Protein AF-A0A7S3FVQ4-F1 (afdb_monomer)

Solvent-accessible surface area (backbone atoms only — not comparable to full-atom values): 8778 Å² total; per-residue (Å²): 115,70,68,60,51,54,53,54,50,42,60,70,69,64,70,72,50,63,42,92,85,79,66,46,79,46,83,81,49,73,68,54,53,52,51,47,45,35,70,72,74,38,52,67,60,41,54,51,50,52,53,49,51,53,52,50,52,52,50,52,54,53,50,51,52,52,52,51,34,56,73,68,72,40,52,80,74,50,55,58,50,48,56,54,49,51,54,50,51,54,51,52,51,52,53,52,52,50,52,51,50,52,60,70,72,61,74,71,98,55,92,78,54,88,65,62,65,47,80,87,47,64,60,94,84,42,75,51,59,42,42,55,69,61,37,50,51,53,54,52,53,50,56,54,65,74,74,111

Foldseek 3Di:
DVLVVVVVVCVVVVDFDADPPPRDTDDDDPVNSVVCCCPPPCVPVVVVVVVVVVVVVVVVVVVVVVVVCVVVVHDPVVVVVVVVVVVVVVVVVVVLVVVLVCLVPDDDPDPVRVQCFDDFDDDPNRTADRHSVSNNVVSVVVVVVVVD

Structure (mmCIF, N/CA/C/O backbone):
data_AF-A0A7S3FVQ4-F1
#
_entry.id   AF-A0A7S3FVQ4-F1
#
loop_
_atom_site.group_PDB
_atom_site.id
_atom_site.type_symbol
_atom_site.label_atom_id
_atom_site.label_alt_id
_atom_site.label_comp_id
_atom_site.label_asym_id
_atom_site.label_entity_id
_atom_site.label_seq_id
_atom_site.pdbx_PDB_ins_code
_atom_site.Cartn_x
_atom_site.Cartn_y
_atom_site.Cartn_z
_atom_site.occupancy
_atom_site.B_iso_or_equiv
_atom_site.auth_seq_id
_atom_site.auth_comp_id
_atom_site.auth_asym_id
_atom_site.auth_atom_id
_atom_site.pdbx_PDB_model_num
ATOM 1 N N . MET A 1 1 ? -20.065 14.852 28.230 1.00 52.25 1 MET A N 1
ATOM 2 C CA . MET A 1 1 ? -20.447 15.221 29.614 1.00 52.25 1 MET A CA 1
ATOM 3 C C . MET A 1 1 ? -21.530 14.325 30.220 1.00 52.25 1 MET A C 1
ATOM 5 O O . MET A 1 1 ? -21.448 14.084 31.413 1.00 52.25 1 MET A O 1
ATOM 9 N N . ILE A 1 2 ? -22.463 13.762 29.440 1.00 69.12 2 ILE A N 1
ATOM 10 C CA . ILE A 1 2 ? -23.542 12.876 29.943 1.00 69.12 2 ILE A CA 1
ATOM 11 C C . ILE A 1 2 ? -23.005 11.662 30.731 1.00 69.12 2 ILE A C 1
ATOM 13 O O . ILE A 1 2 ? -23.482 11.362 31.818 1.00 69.12 2 ILE A O 1
ATOM 17 N N . PHE A 1 3 ? -21.937 11.030 30.239 1.00 65.69 3 PHE A N 1
ATOM 18 C CA . PHE A 1 3 ? -21.337 9.849 30.867 1.00 65.69 3 PHE A CA 1
ATOM 19 C C . PHE A 1 3 ? -20.757 10.103 32.271 1.00 65.69 3 PHE A C 1
ATOM 21 O O . PHE A 1 3 ? -20.872 9.252 33.146 1.00 65.69 3 PHE A O 1
ATOM 28 N N . LEU A 1 4 ? -20.154 11.276 32.514 1.00 71.81 4 LEU A N 1
ATOM 29 C CA . LEU A 1 4 ? -19.611 11.610 33.839 1.00 71.81 4 LEU A CA 1
ATOM 30 C C . LEU A 1 4 ? -20.719 11.830 34.880 1.00 71.81 4 LEU A C 1
ATOM 32 O O . LEU A 1 4 ? -20.513 11.493 36.044 1.00 71.81 4 LEU A O 1
ATOM 36 N N . GLY A 1 5 ? -21.871 12.368 34.466 1.00 74.06 5 GLY A N 1
ATOM 37 C CA . GLY A 1 5 ? -23.023 12.578 35.348 1.00 74.06 5 GLY A CA 1
ATOM 38 C C . GLY A 1 5 ? -23.602 11.254 35.846 1.00 74.06 5 GLY A C 1
ATOM 39 O O . GLY A 1 5 ? -23.683 11.034 37.051 1.00 74.06 5 GLY A O 1
ATOM 40 N N . GLU A 1 6 ? -23.870 10.331 34.921 1.00 70.19 6 GLU A N 1
ATOM 41 C CA . GLU A 1 6 ? -24.308 8.957 35.219 1.00 70.19 6 GLU A CA 1
ATOM 42 C C . GLU A 1 6 ? -23.313 8.212 36.120 1.00 70.19 6 GLU A C 1
ATOM 44 O O . GLU A 1 6 ? -23.700 7.539 37.077 1.00 70.19 6 GLU A O 1
ATOM 49 N N . MET A 1 7 ? -22.009 8.369 35.863 1.00 68.12 7 MET A N 1
ATOM 50 C CA . MET A 1 7 ? -20.974 7.724 36.669 1.00 68.12 7 MET A CA 1
ATOM 51 C C . MET A 1 7 ? -20.984 8.230 38.116 1.00 68.12 7 MET A C 1
ATOM 53 O O . MET A 1 7 ? -20.856 7.436 39.045 1.00 68.12 7 MET A O 1
ATOM 57 N N . GLN A 1 8 ? -21.156 9.538 38.330 1.00 72.12 8 GLN A N 1
ATOM 58 C CA . GLN A 1 8 ? -21.260 10.107 39.675 1.00 72.12 8 GLN A CA 1
ATOM 59 C C . GLN A 1 8 ? -22.551 9.685 40.382 1.00 72.12 8 GLN A C 1
ATOM 61 O O . GLN A 1 8 ? -22.525 9.433 41.586 1.00 72.12 8 GLN A O 1
ATOM 66 N N . GLU A 1 9 ? -23.658 9.578 39.653 1.00 72.94 9 GLU A N 1
ATOM 67 C CA . GLU A 1 9 ? -24.953 9.176 40.199 1.00 72.94 9 GLU A CA 1
ATOM 68 C C . GLU A 1 9 ? -24.956 7.710 40.652 1.00 72.94 9 GLU A C 1
ATOM 70 O O . GLU A 1 9 ? -25.329 7.422 41.790 1.00 72.94 9 GLU A O 1
ATOM 75 N N . LYS A 1 10 ? -24.421 6.787 39.841 1.00 67.75 10 LYS A N 1
ATOM 76 C CA . LYS A 1 10 ? -24.320 5.357 40.202 1.00 67.75 10 LYS A CA 1
ATOM 77 C C . LYS A 1 10 ? -23.318 5.093 41.325 1.00 67.75 10 LYS A C 1
ATOM 79 O O . LYS A 1 10 ? -23.508 4.188 42.139 1.00 67.75 10 LYS A O 1
ATOM 84 N N . ASN A 1 11 ? -22.265 5.906 41.408 1.00 68.31 11 ASN A N 1
ATOM 85 C CA . ASN A 1 11 ? -21.311 5.821 42.509 1.00 68.31 11 ASN A CA 1
ATOM 86 C C . ASN A 1 11 ? -21.945 6.307 43.828 1.00 68.31 11 ASN A C 1
ATOM 88 O O . ASN A 1 11 ? -21.709 5.718 44.881 1.00 68.31 11 ASN A O 1
ATOM 92 N N . LYS A 1 12 ? -22.818 7.327 43.771 1.00 68.81 12 LYS A N 1
ATOM 93 C CA . LYS A 1 12 ? -23.629 7.778 44.918 1.00 68.81 12 LYS A CA 1
ATOM 94 C C . LYS A 1 12 ? -24.742 6.794 45.284 1.00 68.81 12 LYS A C 1
ATOM 96 O O . LYS A 1 12 ? -25.041 6.650 46.465 1.00 68.81 12 LYS A O 1
ATOM 101 N N . SER A 1 13 ? -25.317 6.083 44.311 1.00 67.62 13 SER A N 1
ATOM 102 C CA . SER A 1 13 ? -26.352 5.068 44.547 1.00 67.62 13 SER A CA 1
ATOM 103 C C . SER A 1 13 ? -25.811 3.775 45.178 1.00 67.62 13 SER A C 1
ATOM 105 O O . SER A 1 13 ? -26.580 2.855 45.445 1.00 67.62 13 SER A O 1
ATOM 107 N N . GLY A 1 14 ? -24.492 3.667 45.392 1.00 64.69 14 GLY A N 1
ATOM 108 C CA . GLY A 1 14 ? -23.858 2.503 46.013 1.00 64.69 14 GLY A CA 1
ATOM 109 C C . GLY A 1 14 ? -23.832 1.256 45.126 1.00 64.69 14 GLY A C 1
ATOM 110 O O . GLY A 1 14 ? -23.599 0.157 45.635 1.00 64.69 14 GLY A O 1
ATOM 111 N N . ALA A 1 15 ? -24.061 1.400 43.816 1.00 65.38 15 ALA A N 1
ATOM 112 C CA . ALA A 1 15 ? -24.013 0.285 42.879 1.00 65.38 15 ALA A CA 1
ATOM 113 C C . ALA A 1 15 ? -22.573 -0.247 42.780 1.00 65.38 15 ALA A C 1
ATOM 115 O O . ALA A 1 15 ? -21.657 0.445 42.335 1.00 65.38 15 ALA A O 1
ATOM 116 N N . LYS A 1 16 ? -22.365 -1.489 43.223 1.00 72.00 16 LYS A N 1
ATOM 117 C CA . LYS A 1 16 ? -21.060 -2.157 43.239 1.00 72.00 16 LYS A CA 1
ATOM 118 C C . LYS A 1 16 ? -21.035 -3.277 42.207 1.00 72.00 16 LYS A C 1
ATOM 120 O O . LYS A 1 16 ? -21.977 -4.059 42.113 1.00 72.00 16 LYS A O 1
ATOM 125 N N . PHE A 1 17 ? -19.942 -3.375 41.454 1.00 69.44 17 PHE A N 1
ATOM 126 C CA . PHE A 1 17 ? -19.736 -4.476 40.519 1.00 69.44 17 PHE A CA 1
ATOM 127 C C . PHE A 1 17 ? -19.241 -5.702 41.287 1.00 69.44 17 PHE A C 1
ATOM 129 O O . PHE A 1 17 ? -18.269 -5.629 42.042 1.00 69.44 17 PHE A O 1
ATOM 136 N N . ILE A 1 18 ? -19.928 -6.828 41.106 1.00 75.44 18 ILE A N 1
ATOM 137 C CA . ILE A 1 18 ? -19.593 -8.100 41.746 1.00 75.44 18 ILE A CA 1
ATOM 138 C C . ILE A 1 18 ? -19.028 -9.030 40.678 1.00 75.44 18 ILE A C 1
ATOM 140 O O . ILE A 1 18 ? -19.611 -9.193 39.606 1.00 75.44 18 ILE A O 1
ATOM 144 N N . ASN A 1 19 ? -17.892 -9.657 40.968 1.00 72.06 19 ASN A N 1
ATOM 145 C CA . ASN A 1 19 ? -17.367 -10.713 40.116 1.00 72.06 19 ASN A CA 1
ATOM 146 C C . ASN A 1 19 ? -18.255 -11.960 40.226 1.00 72.06 19 ASN A C 1
ATOM 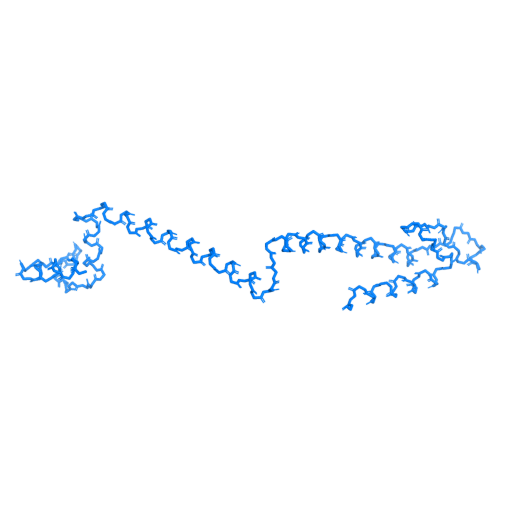148 O O . ASN A 1 19 ? -18.414 -12.510 41.315 1.00 72.06 19 ASN A O 1
ATOM 152 N N . SER A 1 20 ? -18.799 -12.434 39.105 1.00 71.06 20 SER A N 1
ATOM 153 C CA . SER A 1 20 ? -19.698 -13.594 39.088 1.00 71.06 20 SER A CA 1
ATOM 154 C C . SER A 1 20 ? -19.046 -14.890 39.590 1.00 71.06 20 SER A C 1
ATOM 156 O O . SER A 1 20 ? -19.762 -15.782 40.038 1.00 71.06 20 SER A O 1
ATOM 158 N N . VAL A 1 21 ? -17.714 -15.006 39.519 1.00 77.12 21 VAL A N 1
ATOM 159 C CA . VAL A 1 21 ? -16.969 -16.222 39.888 1.00 77.12 21 VAL A CA 1
ATOM 160 C C . VAL A 1 21 ? -16.454 -16.150 41.325 1.00 77.12 21 VAL A C 1
ATOM 162 O O . VAL A 1 21 ? -16.639 -17.086 42.094 1.00 77.12 21 VAL A O 1
ATOM 165 N N . THR A 1 22 ? -15.838 -15.031 41.719 1.00 80.75 22 THR A N 1
ATOM 166 C CA . THR A 1 22 ? -15.224 -14.891 43.055 1.00 80.75 22 THR A CA 1
ATOM 167 C C . THR A 1 22 ? -16.141 -14.240 44.089 1.00 80.75 22 THR A C 1
ATOM 169 O O . THR A 1 22 ? -15.785 -14.180 45.263 1.00 80.75 22 THR A O 1
ATOM 172 N N . LYS A 1 23 ? -17.303 -13.717 43.668 1.00 76.06 23 LYS A N 1
ATOM 173 C CA . LYS A 1 23 ? -18.251 -12.928 44.479 1.00 76.06 23 LYS A CA 1
ATOM 174 C C . LYS A 1 23 ? -17.632 -11.730 45.210 1.00 76.06 23 LYS A C 1
ATOM 176 O O . LYS A 1 23 ? -18.266 -11.141 46.082 1.00 76.06 23 LYS A O 1
ATOM 181 N N . GLN A 1 24 ? -16.415 -11.332 44.844 1.00 80.62 24 GLN A N 1
ATOM 182 C CA . GLN A 1 24 ? -15.759 -10.175 45.433 1.00 80.62 24 GLN A CA 1
ATOM 183 C C . GLN A 1 24 ? -16.272 -8.883 44.798 1.00 80.62 24 GLN A C 1
ATOM 185 O O . GLN A 1 24 ? -16.552 -8.814 43.597 1.00 80.62 24 GLN A O 1
ATOM 190 N N . ILE A 1 25 ? -16.385 -7.860 45.641 1.00 75.69 25 ILE A N 1
ATOM 191 C CA . ILE A 1 25 ? -16.719 -6.495 45.251 1.00 75.69 25 ILE A CA 1
ATOM 192 C C . ILE A 1 25 ? -15.475 -5.895 44.600 1.00 75.69 25 ILE A C 1
ATOM 194 O O . ILE A 1 25 ? -14.455 -5.713 45.263 1.00 75.69 25 ILE A O 1
ATOM 198 N N . ILE A 1 26 ? -15.559 -5.594 43.308 1.00 77.12 26 ILE A N 1
ATOM 199 C CA . ILE A 1 26 ? -14.459 -4.984 42.562 1.00 77.12 26 ILE A CA 1
ATOM 200 C C . ILE A 1 26 ? -14.701 -3.476 42.490 1.00 77.12 26 ILE A C 1
ATOM 202 O O . ILE A 1 26 ? -15.820 -3.031 42.219 1.00 77.12 26 ILE A O 1
ATOM 206 N N . GLN A 1 27 ? -13.651 -2.681 42.722 1.00 72.94 27 GLN A N 1
ATOM 207 C CA . GLN A 1 27 ? -13.726 -1.247 42.463 1.00 72.94 27 GLN A CA 1
ATOM 208 C C . GLN A 1 27 ? -13.932 -1.011 40.962 1.00 72.94 27 GLN A C 1
ATOM 210 O O . GLN A 1 27 ? -13.154 -1.517 40.148 1.00 72.94 27 GLN A O 1
ATOM 215 N N . PRO A 1 28 ? -14.973 -0.265 40.569 1.00 66.81 28 PRO A N 1
ATOM 216 C CA . PRO A 1 28 ? -15.273 -0.077 39.165 1.00 66.81 28 PRO A CA 1
ATOM 217 C C . PRO A 1 28 ? -14.150 0.662 38.441 1.00 66.81 28 PRO A C 1
ATOM 219 O O . PRO A 1 28 ? -13.838 1.808 38.759 1.00 66.81 28 PRO A O 1
ATOM 222 N N . SER A 1 29 ? -13.602 0.038 37.401 1.00 77.38 29 SER A N 1
ATOM 223 C CA . SER A 1 29 ? -12.734 0.732 36.454 1.00 77.38 29 SER A CA 1
ATOM 224 C C . SER A 1 29 ? -13.566 1.523 35.440 1.00 77.38 29 SER A C 1
ATOM 226 O O . SER A 1 29 ? -14.707 1.170 35.123 1.00 77.38 29 SER A O 1
ATOM 228 N N . PHE A 1 30 ? -12.986 2.595 34.894 1.00 70.38 30 PHE A N 1
ATOM 229 C CA . PHE A 1 30 ? -13.635 3.427 33.874 1.00 70.38 30 PHE A CA 1
ATOM 230 C C . PHE A 1 30 ? -14.102 2.593 32.669 1.00 70.38 30 PHE A C 1
ATOM 232 O O . PHE A 1 30 ? -15.227 2.733 32.195 1.00 70.38 30 PHE A O 1
ATOM 239 N N . LEU A 1 31 ? -13.276 1.639 32.235 1.00 74.44 31 LEU A N 1
ATOM 240 C CA . LEU A 1 31 ? -13.573 0.756 31.107 1.00 74.44 31 LEU A CA 1
ATOM 241 C C . LEU A 1 31 ? -14.777 -0.167 31.383 1.00 74.44 31 LEU A C 1
ATOM 243 O O . LEU A 1 31 ? -15.557 -0.438 30.469 1.00 74.44 31 LEU A O 1
ATOM 247 N N . MET A 1 32 ? -14.983 -0.604 32.635 1.00 73.50 32 MET A N 1
ATOM 248 C CA . MET A 1 32 ? -16.174 -1.376 33.020 1.00 73.50 32 MET A CA 1
ATOM 249 C C . MET A 1 32 ? -17.450 -0.540 32.958 1.00 73.50 32 MET A C 1
ATOM 251 O O . MET A 1 32 ? -18.456 -1.033 32.457 1.00 73.50 32 MET A O 1
ATOM 255 N N . HIS A 1 33 ? -17.408 0.718 33.404 1.00 73.25 33 HIS A N 1
ATOM 256 C CA . HIS A 1 33 ? -18.547 1.628 33.266 1.00 73.25 33 HIS A CA 1
ATOM 257 C C . HIS A 1 33 ? -18.890 1.868 31.801 1.00 73.25 33 HIS A C 1
ATOM 259 O O . HIS A 1 33 ? -20.060 1.834 31.437 1.00 73.25 33 HIS A O 1
ATOM 265 N N . VAL A 1 34 ? -17.874 2.050 30.952 1.00 72.94 34 VAL A N 1
ATOM 266 C CA . VAL A 1 34 ? -18.071 2.266 29.515 1.00 72.94 34 VAL A CA 1
ATOM 267 C C . VAL A 1 34 ? -18.745 1.047 28.891 1.00 72.94 34 VAL A C 1
ATOM 269 O O . VAL A 1 34 ? -19.780 1.180 28.243 1.00 72.94 34 VAL A O 1
ATOM 272 N N . LYS A 1 35 ? -18.223 -0.158 29.152 1.00 75.19 35 LYS A N 1
ATOM 273 C CA . LYS A 1 35 ? -18.845 -1.407 28.692 1.00 75.19 35 LYS A CA 1
ATOM 274 C C . LYS A 1 35 ? -20.275 -1.558 29.203 1.00 75.19 35 LYS A C 1
ATOM 276 O O . LYS A 1 35 ? -21.160 -1.869 28.416 1.00 75.19 35 LYS A O 1
ATOM 281 N N . TYR A 1 36 ? -20.500 -1.342 30.495 1.00 73.00 36 TYR A N 1
ATOM 282 C CA . TYR A 1 36 ? -21.815 -1.497 31.112 1.00 73.00 36 TYR A CA 1
ATOM 283 C C . TYR A 1 36 ? -22.837 -0.513 30.534 1.00 73.00 36 TYR A C 1
ATOM 285 O O . TYR A 1 36 ? -23.929 -0.919 30.155 1.00 73.00 36 TYR A O 1
ATOM 293 N N . PHE A 1 37 ? -22.470 0.759 30.402 1.00 71.94 37 PHE A N 1
ATOM 294 C CA . PHE A 1 37 ? -23.337 1.793 29.845 1.00 71.94 37 PHE A CA 1
ATOM 295 C C . PHE A 1 37 ? -23.741 1.480 28.397 1.00 71.94 37 PHE A C 1
ATOM 297 O O . PHE A 1 37 ? -24.919 1.568 28.051 1.00 71.94 37 PHE A O 1
ATOM 304 N N . PHE A 1 38 ? -22.788 1.018 27.577 1.00 71.12 38 PHE A N 1
ATOM 305 C CA . PHE A 1 38 ? -23.054 0.638 26.189 1.00 71.12 38 PHE A CA 1
ATOM 306 C C . PHE A 1 38 ? -23.848 -0.659 26.024 1.00 71.12 38 PHE A C 1
ATOM 308 O O . PHE A 1 38 ? -24.604 -0.789 25.064 1.00 71.12 38 PHE A O 1
ATOM 315 N N . LEU A 1 39 ? -23.663 -1.627 26.923 1.00 69.81 39 LEU A N 1
ATOM 316 C CA . LEU A 1 39 ? -24.311 -2.936 26.823 1.00 69.81 39 LEU A CA 1
ATOM 317 C C . LEU A 1 39 ? -25.711 -2.955 27.445 1.00 69.81 39 LEU A C 1
ATOM 319 O O . LEU A 1 39 ? -26.588 -3.619 26.897 1.00 69.81 39 LEU A O 1
ATOM 323 N N . ASN A 1 40 ? -25.922 -2.247 28.560 1.00 68.75 40 ASN A N 1
ATOM 324 C CA . ASN A 1 40 ? -27.148 -2.363 29.353 1.00 68.75 40 ASN A CA 1
ATOM 325 C C . ASN A 1 40 ? -28.105 -1.177 29.236 1.00 68.75 40 ASN A C 1
ATOM 327 O O . ASN A 1 40 ? -29.308 -1.397 29.342 1.00 68.75 40 ASN A O 1
ATOM 331 N N . GLN A 1 41 ? -27.609 0.054 29.089 1.00 66.62 41 GLN A N 1
ATOM 332 C CA . GLN A 1 41 ? -28.452 1.241 29.268 1.00 66.62 41 GLN A CA 1
ATOM 333 C C . GLN A 1 41 ? -28.831 1.893 27.937 1.00 66.62 41 GLN A C 1
ATOM 335 O O . GLN A 1 41 ? -30.002 2.157 27.707 1.00 66.62 41 GLN A O 1
ATOM 340 N N . GLU A 1 42 ? -27.875 2.068 27.021 1.00 71.25 42 GLU A N 1
ATOM 341 C CA . GLU A 1 42 ? -28.103 2.782 25.757 1.00 71.25 42 GLU A CA 1
ATOM 342 C C . GLU A 1 42 ? -27.458 2.046 24.573 1.00 71.25 42 GLU A C 1
ATOM 344 O O . GLU A 1 42 ? -26.473 2.485 23.967 1.00 71.25 42 GLU A O 1
ATOM 349 N N . ARG A 1 43 ? -28.019 0.877 24.232 1.00 74.06 43 ARG A N 1
ATOM 350 C CA . ARG A 1 43 ? -27.520 0.024 23.136 1.00 74.06 43 ARG A CA 1
ATOM 351 C C . ARG A 1 43 ? -27.522 0.753 21.784 1.00 74.06 43 ARG A C 1
ATOM 353 O O . ARG A 1 43 ? -26.636 0.526 20.963 1.00 74.06 43 ARG A O 1
ATOM 360 N N . SER A 1 44 ? -28.487 1.646 21.570 1.00 79.88 44 SER A N 1
ATOM 361 C CA . SER A 1 44 ? -28.599 2.517 20.392 1.00 79.88 44 SER A CA 1
ATOM 362 C C . SER A 1 44 ? -27.409 3.478 20.277 1.00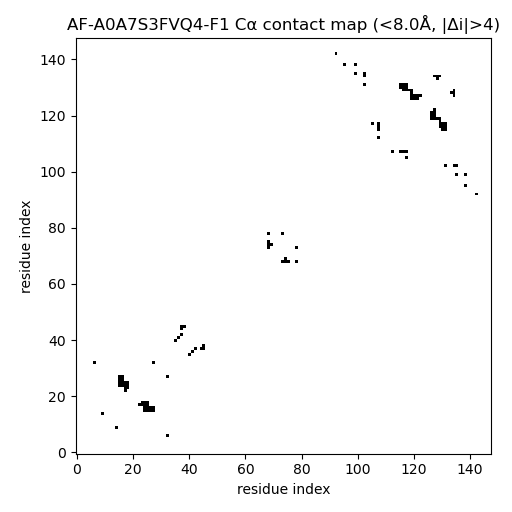 79.88 44 SER A C 1
ATOM 364 O O . SER A 1 44 ? -26.790 3.553 19.216 1.00 79.88 44 SER A O 1
ATOM 366 N N . LEU A 1 45 ? -27.022 4.148 21.370 1.00 81.56 45 LEU A N 1
ATOM 367 C CA . LEU A 1 45 ? -25.865 5.050 21.393 1.00 81.56 45 LEU A CA 1
ATOM 368 C C . LEU A 1 45 ? -24.552 4.313 21.113 1.00 81.56 45 LEU A C 1
ATOM 370 O O . LEU A 1 45 ? -23.684 4.850 20.424 1.00 81.56 45 LEU A O 1
ATOM 374 N N . GLY A 1 46 ? -24.411 3.073 21.593 1.00 81.62 46 GLY A N 1
ATOM 375 C CA . GLY A 1 46 ? -23.245 2.236 21.290 1.00 81.62 46 GLY A CA 1
ATOM 376 C C . GLY A 1 46 ? -23.079 1.966 19.800 1.00 81.62 46 GLY A C 1
ATOM 377 O O . GLY A 1 46 ? -21.987 2.137 19.258 1.00 81.62 46 GLY A O 1
ATOM 378 N N . VAL A 1 47 ? -24.172 1.618 19.119 1.00 83.38 47 VAL A N 1
ATOM 379 C CA . VAL A 1 47 ? -24.168 1.402 17.665 1.00 83.38 47 VAL A CA 1
ATOM 380 C C . VAL A 1 47 ? -23.818 2.692 16.920 1.00 83.38 47 VAL A C 1
ATOM 382 O O . VAL A 1 47 ? -22.973 2.666 16.028 1.00 83.38 47 VAL A O 1
ATOM 385 N N . VAL A 1 48 ? -24.389 3.832 17.321 1.00 87.88 48 VAL A N 1
ATOM 386 C CA . VAL A 1 48 ? -24.095 5.138 16.704 1.00 87.88 48 VAL A CA 1
ATOM 387 C C . VAL A 1 48 ? -22.615 5.502 16.829 1.00 87.88 48 VAL A C 1
ATOM 389 O O . VAL A 1 48 ? -22.018 5.967 15.861 1.00 87.88 48 VAL A O 1
ATOM 392 N N . ILE A 1 49 ? -21.990 5.258 17.983 1.00 85.88 49 ILE A N 1
ATOM 393 C CA . ILE A 1 49 ? -20.566 5.560 18.184 1.00 85.88 49 ILE A CA 1
ATOM 394 C C . ILE A 1 49 ? -19.670 4.650 17.349 1.00 85.88 49 ILE A C 1
ATOM 396 O O . ILE A 1 49 ? -18.687 5.134 16.794 1.00 85.88 49 ILE A O 1
ATOM 400 N N . ILE A 1 50 ? -20.013 3.368 17.206 1.00 86.88 50 ILE A N 1
ATOM 401 C CA . ILE A 1 50 ? -19.275 2.455 16.322 1.00 86.88 50 ILE A CA 1
ATOM 402 C C . ILE A 1 50 ? -19.353 2.948 14.875 1.00 86.88 50 ILE A C 1
ATOM 404 O O . ILE A 1 50 ? -18.325 3.046 14.208 1.00 86.88 50 ILE A O 1
ATOM 408 N N . ILE A 1 51 ? -20.546 3.315 14.401 1.00 90.75 51 ILE A N 1
ATOM 409 C CA . ILE A 1 51 ? -20.731 3.849 13.045 1.00 90.75 51 ILE A CA 1
ATOM 410 C C . ILE A 1 51 ? -19.936 5.149 12.873 1.00 90.75 51 ILE A C 1
ATOM 412 O O . ILE A 1 51 ? -19.222 5.308 11.887 1.00 90.75 51 ILE A O 1
ATOM 416 N N . CYS A 1 52 ? -19.998 6.052 13.851 1.00 93.00 52 CYS A N 1
ATOM 417 C CA . CYS A 1 52 ? -19.255 7.309 13.829 1.00 93.00 52 CYS A CA 1
ATOM 418 C C . CYS A 1 52 ? -17.736 7.071 13.793 1.00 93.00 52 CYS A C 1
ATOM 420 O O . CYS A 1 52 ? -17.024 7.709 13.024 1.00 93.00 52 CYS A O 1
ATOM 422 N N . PHE A 1 53 ? -17.239 6.096 14.556 1.00 91.81 53 PHE A N 1
ATOM 423 C CA . PHE A 1 53 ? -15.831 5.710 14.547 1.00 91.81 53 PHE A CA 1
ATOM 424 C C . PHE A 1 53 ? -15.388 5.181 13.178 1.00 91.81 53 PHE A C 1
ATOM 426 O O . PHE A 1 53 ? -14.357 5.609 12.660 1.00 91.81 53 PHE A O 1
ATOM 433 N N . VAL A 1 54 ? -16.190 4.310 12.559 1.00 95.62 54 VAL A N 1
ATOM 434 C CA . VAL A 1 54 ? -15.928 3.813 11.200 1.00 95.62 54 VAL A CA 1
ATOM 435 C C . VAL A 1 54 ? -15.907 4.968 10.193 1.00 95.62 54 VAL A C 1
ATOM 437 O O . VAL A 1 54 ? -14.986 5.049 9.383 1.00 95.62 54 VAL A O 1
ATOM 440 N N . MET A 1 55 ? -16.853 5.908 10.281 1.00 94.25 55 MET A N 1
ATOM 441 C CA . MET A 1 55 ? -16.882 7.095 9.416 1.00 94.25 55 MET A CA 1
ATOM 442 C C . MET A 1 55 ? -15.643 7.980 9.605 1.00 94.25 55 MET A C 1
ATOM 444 O O . MET A 1 55 ? -15.054 8.423 8.621 1.00 94.25 55 MET A O 1
ATOM 448 N N . CYS A 1 56 ? -15.188 8.188 10.843 1.00 96.44 56 CYS A N 1
ATOM 449 C CA . CYS A 1 56 ? -13.951 8.921 11.120 1.00 96.44 56 CYS A CA 1
ATOM 450 C C . CYS A 1 56 ? -12.721 8.245 10.500 1.00 96.44 56 CYS A C 1
ATOM 452 O O . CYS A 1 56 ? -11.892 8.930 9.904 1.00 96.44 56 CYS A O 1
ATOM 454 N N . LEU A 1 57 ? -12.602 6.916 10.596 1.00 95.50 57 LEU A N 1
ATOM 455 C CA . LEU A 1 57 ? -11.491 6.184 9.978 1.00 95.50 57 LEU A CA 1
ATOM 456 C C . LEU A 1 57 ? -11.487 6.329 8.452 1.00 95.50 57 LEU A C 1
ATOM 458 O O . LEU A 1 57 ? -1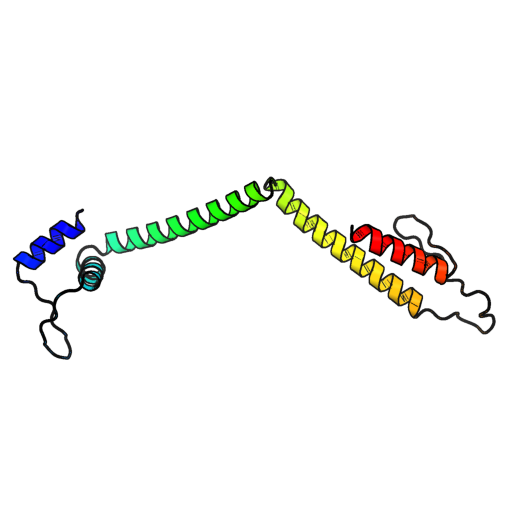0.433 6.571 7.865 1.00 95.50 57 LEU A O 1
ATOM 462 N N . MET A 1 58 ? -12.659 6.239 7.819 1.00 96.12 58 MET A N 1
ATOM 463 C CA . MET A 1 58 ? -12.798 6.434 6.372 1.00 96.12 58 MET A CA 1
ATOM 464 C C . MET A 1 58 ? -12.368 7.846 5.953 1.00 96.12 58 MET A C 1
ATOM 466 O O . MET A 1 58 ? -11.625 8.003 4.985 1.00 96.12 58 MET A O 1
ATOM 470 N N . LEU A 1 59 ? -12.769 8.870 6.714 1.00 95.62 59 LEU A N 1
ATOM 471 C CA . LEU A 1 59 ? -12.380 10.259 6.459 1.00 95.62 59 LEU A CA 1
ATOM 472 C C . LEU A 1 59 ? -10.874 10.484 6.620 1.00 95.62 59 LEU A C 1
ATOM 474 O O . LEU A 1 59 ? -10.279 11.180 5.802 1.00 95.62 59 LEU A O 1
ATOM 478 N N . ILE A 1 60 ? -10.244 9.881 7.631 1.00 95.75 60 ILE A N 1
ATOM 479 C CA . ILE A 1 60 ? -8.787 9.955 7.815 1.00 95.75 60 ILE A CA 1
ATOM 480 C C . ILE A 1 60 ? -8.063 9.298 6.635 1.00 95.75 60 ILE A C 1
ATOM 482 O O . ILE A 1 60 ? -7.103 9.871 6.121 1.00 95.75 60 ILE A O 1
ATOM 486 N N . GLY A 1 61 ? -8.530 8.133 6.175 1.00 94.81 61 GLY A N 1
ATOM 487 C CA . GLY A 1 61 ? -7.968 7.459 5.002 1.00 94.81 61 GLY A CA 1
ATOM 488 C C . GLY A 1 61 ? -8.065 8.317 3.738 1.00 94.81 61 GLY A C 1
ATOM 489 O O . GLY A 1 61 ? -7.071 8.514 3.040 1.00 94.81 61 GLY A O 1
ATOM 490 N N . PHE A 1 62 ? -9.240 8.897 3.488 1.00 93.81 62 PHE A N 1
ATOM 491 C CA . PHE A 1 62 ? -9.470 9.803 2.362 1.00 93.81 62 PHE A CA 1
ATOM 492 C C . PHE A 1 62 ? -8.592 11.059 2.435 1.00 93.81 62 PHE A C 1
ATOM 494 O O . PHE A 1 62 ? -7.954 11.444 1.455 1.00 93.81 62 PHE A O 1
ATOM 501 N N . LEU A 1 63 ? -8.501 11.674 3.615 1.00 93.19 63 LEU A N 1
ATOM 502 C CA . LEU A 1 63 ? -7.655 12.839 3.843 1.00 93.19 63 LEU A CA 1
ATOM 503 C C . LEU A 1 63 ? -6.172 12.511 3.620 1.00 93.19 63 LEU A C 1
ATOM 505 O O . LEU A 1 63 ? -5.467 13.285 2.978 1.00 93.19 63 LE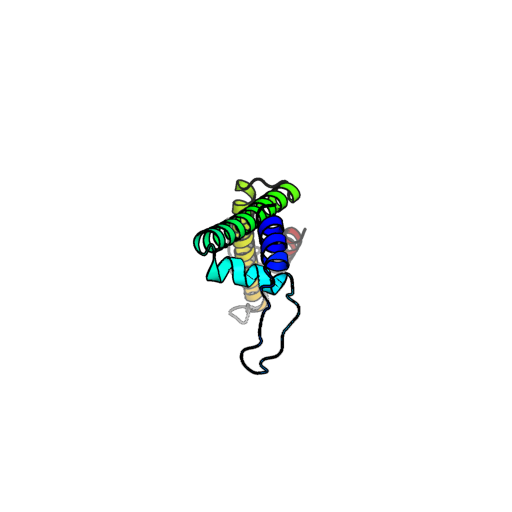U A O 1
ATOM 509 N N . GLY A 1 64 ? -5.707 11.358 4.108 1.00 93.50 64 GLY A N 1
ATOM 510 C CA . GLY A 1 64 ? -4.340 10.883 3.905 1.00 93.50 64 GLY A CA 1
ATOM 511 C C . GLY A 1 64 ? -4.005 10.673 2.428 1.00 93.50 64 GLY A C 1
ATOM 512 O O . GLY A 1 64 ? -2.953 11.118 1.973 1.00 93.50 64 GLY A O 1
ATOM 513 N N . TYR A 1 65 ? -4.922 10.074 1.664 1.00 88.06 65 TYR A N 1
ATOM 514 C CA . TYR A 1 65 ? -4.786 9.919 0.214 1.00 88.06 65 TYR A CA 1
ATOM 515 C C . TYR A 1 65 ? -4.629 11.275 -0.493 1.00 88.06 65 TYR A C 1
ATOM 517 O O . TYR A 1 65 ? -3.687 11.474 -1.262 1.00 88.06 65 TYR A O 1
ATOM 525 N N . HIS A 1 66 ? -5.489 12.244 -0.172 1.00 86.69 66 HIS A N 1
ATOM 526 C CA . HIS A 1 66 ? -5.412 13.581 -0.761 1.00 86.69 66 HIS A CA 1
ATOM 527 C C . HIS A 1 66 ? -4.162 14.359 -0.342 1.00 86.69 66 HIS A C 1
ATOM 529 O O . HIS A 1 66 ? -3.562 15.030 -1.180 1.00 86.69 66 HIS A O 1
ATOM 535 N N . LEU A 1 67 ? -3.718 14.246 0.913 1.00 88.62 67 LEU A N 1
ATOM 536 C CA . LEU A 1 67 ? -2.443 14.831 1.336 1.00 88.62 67 LEU A CA 1
ATOM 537 C C . LEU A 1 67 ? -1.255 14.211 0.591 1.00 88.62 67 LEU A C 1
ATOM 539 O O . LEU A 1 67 ? -0.314 14.927 0.254 1.00 88.62 67 LEU A O 1
ATOM 543 N N . GLY A 1 68 ? -1.294 12.902 0.328 1.00 85.50 68 GLY A N 1
ATOM 544 C CA . GLY A 1 68 ? -0.290 12.209 -0.478 1.00 85.50 68 GLY A CA 1
ATOM 545 C C . GLY A 1 68 ? -0.196 12.784 -1.891 1.00 85.50 68 GLY A C 1
ATOM 546 O O . GLY A 1 68 ? 0.892 13.155 -2.325 1.00 85.50 68 GLY A O 1
ATOM 547 N N . LEU A 1 69 ? -1.340 12.955 -2.560 1.00 80.81 69 LEU A N 1
ATOM 548 C CA . LEU A 1 69 ? -1.414 13.586 -3.884 1.00 80.81 69 LEU A CA 1
ATOM 549 C C . LEU A 1 69 ? -0.845 15.010 -3.883 1.00 80.81 69 LEU A C 1
ATOM 551 O O . LEU A 1 69 ? -0.004 15.344 -4.716 1.00 80.81 69 LEU A O 1
ATOM 555 N N . VAL A 1 70 ? -1.237 15.828 -2.899 1.00 83.88 70 VAL A N 1
ATOM 556 C CA . VAL A 1 70 ? -0.727 17.201 -2.751 1.00 83.88 70 VAL A CA 1
ATOM 557 C C . VAL A 1 70 ? 0.784 17.210 -2.517 1.00 83.88 70 VAL A C 1
ATOM 559 O O . VAL A 1 70 ? 1.485 18.029 -3.104 1.00 83.88 70 VAL A O 1
ATOM 562 N N . ARG A 1 71 ? 1.318 16.287 -1.707 1.00 81.06 71 ARG A N 1
ATOM 563 C CA . ARG A 1 71 ? 2.765 16.181 -1.461 1.00 81.06 71 ARG A CA 1
ATOM 564 C C . ARG A 1 71 ? 3.545 15.852 -2.734 1.00 81.06 71 ARG A C 1
ATOM 566 O O . ARG A 1 71 ? 4.663 16.329 -2.891 1.00 81.06 71 ARG A O 1
ATOM 573 N N . MET A 1 72 ? 2.968 15.051 -3.624 1.00 75.69 72 MET A N 1
ATOM 574 C CA . MET A 1 72 ? 3.561 14.730 -4.925 1.00 75.69 72 MET A CA 1
ATOM 575 C C . MET A 1 72 ? 3.314 15.831 -5.967 1.00 75.69 72 MET A C 1
ATOM 577 O O . MET A 1 72 ? 3.775 15.702 -7.095 1.00 75.69 72 MET A O 1
ATOM 581 N N . ASN A 1 73 ? 2.614 16.913 -5.589 1.00 75.31 73 ASN A N 1
ATOM 582 C CA . ASN A 1 73 ? 2.152 17.986 -6.469 1.00 75.31 73 ASN A CA 1
ATOM 583 C C . ASN A 1 73 ? 1.426 17.453 -7.719 1.00 75.31 73 ASN A C 1
ATOM 585 O O . ASN A 1 73 ? 1.442 18.084 -8.772 1.00 75.31 73 ASN A O 1
ATOM 589 N N . GLN A 1 74 ? 0.816 16.272 -7.591 1.00 67.62 74 GLN A N 1
ATOM 590 C CA . GLN A 1 74 ? 0.114 15.582 -8.660 1.00 67.62 74 GLN A CA 1
ATOM 591 C C . GLN A 1 74 ? -1.380 15.800 -8.488 1.00 67.62 74 GLN A C 1
ATOM 593 O O . GLN A 1 74 ? -1.939 15.691 -7.394 1.00 67.62 74 GLN A O 1
ATOM 598 N N . THR A 1 75 ? -2.051 16.078 -9.598 1.00 71.38 75 THR A N 1
ATOM 599 C CA . THR A 1 75 ? -3.511 15.998 -9.624 1.00 71.38 75 THR A CA 1
ATOM 600 C C . THR A 1 75 ? -3.928 14.531 -9.718 1.00 71.38 75 THR A C 1
ATOM 602 O O . THR A 1 75 ? -3.193 13.705 -10.256 1.00 71.38 75 THR A O 1
ATOM 605 N N . THR A 1 76 ? -5.125 14.182 -9.248 1.00 61.78 76 THR A N 1
ATOM 606 C CA . THR A 1 76 ? -5.680 12.818 -9.367 1.00 61.78 76 THR A CA 1
ATOM 607 C C . THR A 1 76 ? -5.641 12.286 -10.805 1.00 61.78 76 THR A C 1
ATOM 609 O O . THR A 1 76 ? -5.584 11.084 -11.017 1.00 61.78 76 THR A O 1
ATOM 612 N N . ASN A 1 77 ? -5.655 13.166 -11.810 1.00 63.53 77 ASN A N 1
ATOM 613 C CA . ASN A 1 77 ? -5.576 12.793 -13.223 1.00 63.53 77 ASN A CA 1
ATOM 614 C C . ASN A 1 77 ? -4.151 12.399 -13.668 1.00 63.53 77 ASN A C 1
ATOM 616 O O . ASN A 1 77 ? -3.977 11.673 -14.642 1.00 63.53 77 ASN A O 1
ATOM 620 N N . GLU A 1 78 ? -3.121 12.874 -12.970 1.00 60.25 78 GLU A N 1
ATOM 621 C CA . GLU A 1 78 ? -1.724 12.529 -13.249 1.00 60.25 78 GLU A CA 1
ATOM 622 C C . GLU A 1 78 ? -1.300 11.231 -12.566 1.00 60.25 78 GLU A C 1
ATOM 624 O O . GLU A 1 78 ? -0.509 10.489 -13.144 1.00 60.25 78 GLU A O 1
ATOM 629 N N . SER A 1 79 ? -1.878 10.897 -11.406 1.00 60.44 79 SER A N 1
ATOM 630 C CA . SER A 1 79 ? -1.608 9.612 -10.750 1.00 60.44 79 SER A CA 1
ATOM 631 C C . SER A 1 79 ? -2.059 8.426 -11.609 1.00 60.44 79 SER A C 1
ATOM 633 O O . SER A 1 79 ? -1.313 7.465 -11.751 1.00 60.44 79 SER A O 1
ATOM 635 N N . PHE A 1 80 ? -3.220 8.519 -12.274 1.00 60.75 80 PHE A N 1
ATOM 636 C CA . PHE A 1 80 ? -3.671 7.468 -13.200 1.00 60.75 80 PHE A CA 1
ATOM 637 C C . PHE A 1 80 ? -2.762 7.328 -14.429 1.00 60.75 80 PHE A C 1
ATOM 639 O O . PHE A 1 80 ? -2.489 6.216 -14.873 1.00 60.75 80 PHE A O 1
ATOM 646 N N . LYS A 1 81 ? -2.240 8.441 -14.957 1.00 66.38 81 LYS A N 1
ATOM 647 C CA . LYS A 1 81 ? -1.302 8.414 -16.092 1.00 66.38 81 LYS A CA 1
ATOM 648 C C . LYS A 1 81 ? 0.056 7.838 -15.712 1.00 66.38 81 LYS A C 1
ATOM 650 O O . LYS A 1 81 ? 0.720 7.243 -16.556 1.00 66.38 81 LYS A O 1
ATOM 655 N N . HIS A 1 82 ? 0.476 8.017 -14.463 1.00 65.88 82 HIS A N 1
ATOM 656 C CA . HIS A 1 82 ? 1.731 7.465 -13.972 1.00 65.88 82 HIS A CA 1
ATOM 657 C C . HIS A 1 82 ? 1.715 5.937 -13.952 1.00 65.88 82 HIS A C 1
ATOM 659 O O . HIS A 1 82 ? 2.684 5.325 -14.397 1.00 65.88 82 HIS A O 1
ATOM 665 N N . ASP A 1 83 ? 0.610 5.336 -13.510 1.00 70.06 83 ASP A N 1
ATOM 666 C CA . ASP A 1 83 ? 0.461 3.880 -13.482 1.00 70.06 83 ASP A CA 1
ATOM 667 C C . ASP A 1 83 ? 0.423 3.290 -14.901 1.00 70.06 83 ASP A C 1
ATOM 669 O O . ASP A 1 83 ? 1.109 2.306 -15.185 1.00 70.06 83 ASP A O 1
ATOM 673 N N . GLU A 1 84 ? -0.297 3.929 -15.831 1.00 74.81 84 GLU A N 1
ATOM 674 C CA . GLU A 1 84 ? -0.306 3.519 -17.242 1.00 74.81 84 GLU A CA 1
ATOM 675 C C . GLU A 1 84 ? 1.076 3.659 -17.895 1.00 74.81 84 GLU A C 1
ATOM 677 O O . GLU A 1 84 ? 1.532 2.751 -18.593 1.00 74.81 84 GLU A O 1
ATOM 682 N N . CYS A 1 85 ? 1.774 4.768 -17.637 1.00 75.81 85 CYS A N 1
ATOM 683 C CA . CYS A 1 85 ? 3.128 4.994 -18.135 1.00 75.81 85 CYS A CA 1
ATOM 684 C C . CYS A 1 85 ? 4.102 3.940 -17.597 1.00 75.81 85 CYS A C 1
ATOM 686 O O . CYS A 1 85 ? 4.904 3.394 -18.353 1.00 75.81 85 CYS A O 1
ATOM 688 N N . PHE A 1 86 ? 4.003 3.601 -16.310 1.00 79.44 86 PHE A N 1
ATOM 689 C CA . PHE A 1 86 ? 4.870 2.609 -15.685 1.00 79.44 86 PHE A CA 1
ATOM 690 C C . PHE A 1 86 ? 4.649 1.205 -16.261 1.00 79.44 86 PHE A C 1
ATOM 692 O O . PHE A 1 86 ? 5.612 0.495 -16.561 1.00 79.44 86 PHE A O 1
ATOM 699 N N . GLU A 1 87 ? 3.393 0.812 -16.481 1.00 79.94 87 GLU A N 1
ATOM 700 C CA . GLU A 1 87 ? 3.065 -0.469 -17.113 1.00 79.94 87 GLU A CA 1
ATOM 701 C C . GLU A 1 87 ? 3.529 -0.536 -18.575 1.00 79.94 87 GLU A C 1
ATOM 703 O O . GLU A 1 87 ? 4.051 -1.568 -19.007 1.00 79.94 87 GLU A O 1
ATOM 708 N N . LEU A 1 88 ? 3.409 0.558 -19.334 1.00 82.00 88 LEU A N 1
ATOM 709 C CA . LEU A 1 88 ? 3.954 0.640 -20.692 1.00 82.00 88 LEU A CA 1
ATOM 710 C C . LEU A 1 88 ? 5.482 0.540 -20.688 1.00 82.00 88 LEU A C 1
ATOM 712 O O . LEU A 1 88 ? 6.039 -0.293 -21.399 1.00 82.00 88 LEU A O 1
ATOM 716 N N . LEU A 1 89 ? 6.162 1.299 -19.827 1.00 83.94 89 LEU A N 1
ATOM 717 C CA . LEU A 1 89 ? 7.620 1.277 -19.716 1.00 83.94 89 LEU A CA 1
ATOM 718 C C . LEU A 1 89 ? 8.137 -0.124 -19.360 1.00 83.94 89 LEU A C 1
ATOM 720 O O . LEU A 1 89 ? 9.116 -0.603 -19.928 1.00 83.94 89 LEU A O 1
ATOM 724 N N . LYS A 1 90 ? 7.438 -0.824 -18.462 1.00 83.06 90 LYS A N 1
ATOM 725 C CA . LYS A 1 90 ? 7.764 -2.199 -18.071 1.00 83.06 90 LYS A CA 1
ATOM 726 C C . LYS A 1 90 ? 7.610 -3.189 -19.227 1.00 83.06 90 LYS A C 1
ATOM 728 O O . LYS A 1 90 ? 8.415 -4.117 -19.343 1.00 83.06 90 LYS A O 1
ATOM 733 N N . ARG A 1 91 ? 6.598 -3.013 -20.087 1.00 83.50 91 ARG A N 1
ATOM 734 C CA . ARG A 1 91 ? 6.433 -3.822 -21.308 1.00 83.50 91 ARG A CA 1
ATOM 735 C C . ARG A 1 91 ? 7.574 -3.576 -22.287 1.00 83.50 91 ARG A C 1
ATOM 737 O O . ARG A 1 91 ? 8.184 -4.547 -22.728 1.00 83.50 91 ARG A O 1
ATOM 744 N N . GLU A 1 92 ? 7.905 -2.315 -22.548 1.00 83.31 92 GLU A N 1
ATOM 745 C CA . GLU A 1 92 ? 9.007 -1.942 -23.443 1.00 83.31 92 GLU A CA 1
ATOM 746 C C . GLU A 1 92 ? 10.352 -2.485 -22.943 1.00 83.31 92 GLU A C 1
ATOM 748 O O . GLU A 1 92 ? 11.086 -3.131 -23.691 1.00 83.31 92 GLU A O 1
ATOM 753 N N . MET A 1 93 ? 10.647 -2.343 -21.646 1.00 82.06 93 MET A N 1
ATOM 754 C CA . MET A 1 93 ? 11.859 -2.916 -21.051 1.00 82.06 93 MET A CA 1
ATOM 755 C C . MET A 1 93 ? 11.936 -4.433 -21.245 1.00 82.06 93 MET A C 1
ATOM 757 O O . MET A 1 93 ? 12.998 -4.953 -21.585 1.00 82.06 93 MET A O 1
ATOM 761 N N . LYS A 1 94 ? 10.818 -5.149 -21.083 1.00 85.62 94 LYS A N 1
ATOM 762 C CA . LYS A 1 94 ? 1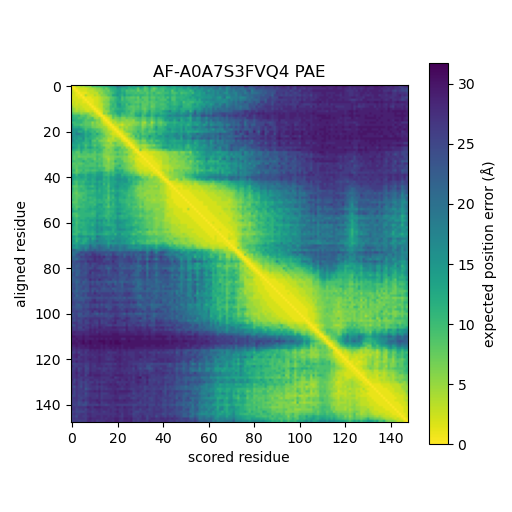0.773 -6.602 -21.278 1.00 85.62 94 LYS A CA 1
ATOM 763 C C . LYS A 1 94 ? 11.032 -6.998 -22.735 1.00 85.62 94 LYS A C 1
ATOM 765 O O . LYS A 1 94 ? 11.736 -7.977 -22.977 1.00 85.62 94 LYS A O 1
ATOM 770 N N . ILE A 1 95 ? 10.486 -6.249 -23.693 1.00 84.06 95 ILE A N 1
ATOM 771 C CA . ILE A 1 95 ? 10.730 -6.466 -25.128 1.00 84.06 95 ILE A CA 1
ATOM 772 C C . ILE A 1 95 ? 12.216 -6.260 -25.440 1.00 84.06 95 ILE A C 1
ATOM 774 O O . ILE A 1 95 ? 12.835 -7.096 -26.098 1.00 84.06 95 ILE A O 1
ATOM 778 N N . ILE A 1 96 ? 12.816 -5.193 -24.910 1.00 82.75 96 ILE A N 1
ATOM 779 C CA . ILE A 1 96 ? 14.241 -4.899 -25.092 1.00 82.75 96 ILE A CA 1
ATOM 780 C C . ILE A 1 96 ? 15.114 -6.001 -24.483 1.00 82.75 96 ILE A C 1
ATOM 782 O O . ILE A 1 96 ? 16.075 -6.437 -25.114 1.00 82.75 96 ILE A O 1
ATOM 786 N N . GLU A 1 97 ? 14.785 -6.498 -23.291 1.00 83.06 97 GLU A N 1
ATOM 787 C CA . GLU A 1 97 ? 15.512 -7.613 -22.674 1.00 83.06 97 GLU A CA 1
ATOM 788 C C . GLU A 1 97 ? 15.445 -8.892 -23.518 1.00 83.06 97 GLU A C 1
ATOM 790 O O . GLU A 1 97 ? 16.467 -9.557 -23.703 1.00 83.06 97 GLU A O 1
ATOM 795 N N . GLN A 1 98 ? 14.278 -9.208 -24.086 1.00 83.38 98 GLN A N 1
ATOM 796 C CA . GLN A 1 98 ? 14.122 -10.346 -24.995 1.00 83.38 98 GLN A CA 1
ATOM 797 C C . GLN A 1 98 ? 14.934 -10.169 -26.282 1.00 83.38 98 GLN A C 1
ATOM 799 O O . GLN A 1 98 ? 15.617 -11.104 -26.697 1.00 83.38 98 GLN A O 1
ATOM 804 N N . LEU A 1 99 ? 14.935 -8.969 -26.868 1.00 81.25 99 LEU A N 1
ATOM 805 C CA . LEU A 1 99 ? 15.734 -8.645 -28.055 1.00 81.25 99 LEU A CA 1
ATOM 806 C C . LEU A 1 99 ? 17.240 -8.748 -27.786 1.00 81.25 99 LEU A C 1
ATOM 808 O O . LEU A 1 99 ? 17.991 -9.234 -28.635 1.00 81.25 99 LEU A O 1
ATOM 812 N N . ILE A 1 100 ? 17.700 -8.315 -26.609 1.00 82.00 100 ILE A N 1
ATOM 813 C CA . ILE A 1 100 ? 19.099 -8.466 -26.191 1.00 82.00 100 ILE A CA 1
ATOM 814 C C . ILE A 1 100 ? 19.452 -9.950 -26.074 1.00 82.00 100 ILE A C 1
ATOM 816 O O . ILE A 1 100 ? 20.496 -10.362 -26.584 1.00 82.00 100 ILE A O 1
ATOM 820 N N . LEU A 1 101 ? 18.590 -10.750 -25.441 1.00 84.69 101 LEU A N 1
ATOM 821 C CA . LEU A 1 101 ? 18.801 -12.187 -25.290 1.00 84.69 101 LEU A CA 1
ATOM 822 C C . LEU A 1 101 ? 18.859 -12.891 -26.652 1.00 84.69 101 LEU A C 1
ATOM 824 O O . LEU A 1 101 ? 19.788 -13.655 -26.896 1.00 84.69 101 LEU A O 1
ATOM 828 N N . GLU A 1 102 ? 17.921 -12.589 -27.552 1.00 81.62 102 GLU A N 1
ATOM 829 C CA . GLU A 1 102 ? 17.894 -13.116 -28.920 1.00 81.62 102 GLU A CA 1
ATOM 830 C C . GLU A 1 102 ? 19.175 -12.749 -29.683 1.00 81.62 102 GLU A C 1
ATOM 832 O O . GLU A 1 102 ? 19.783 -13.597 -30.332 1.00 81.62 102 GLU A O 1
ATOM 837 N N . CYS A 1 103 ? 19.662 -11.510 -29.545 1.00 78.81 103 CYS A N 1
ATOM 838 C CA . CYS A 1 103 ? 20.939 -11.108 -30.136 1.00 78.81 103 CYS A CA 1
ATOM 839 C C . CYS A 1 103 ? 22.122 -11.901 -29.574 1.00 78.81 103 CYS A C 1
ATOM 841 O O . CYS A 1 103 ? 23.035 -12.256 -30.323 1.00 78.81 103 CYS A O 1
ATOM 843 N N . GLN A 1 104 ? 22.142 -12.166 -28.267 1.00 81.44 104 GLN A N 1
ATOM 844 C CA . GLN A 1 104 ? 23.224 -12.908 -27.623 1.00 81.44 104 GLN A CA 1
ATOM 845 C C . GLN A 1 104 ? 23.261 -14.368 -28.079 1.00 81.44 104 GLN A C 1
ATOM 847 O O . GLN A 1 104 ? 24.341 -14.849 -28.435 1.00 81.44 104 GLN A O 1
ATOM 852 N N . THR A 1 105 ? 22.105 -15.034 -28.127 1.00 83.56 105 THR A N 1
ATOM 853 C CA . THR A 1 105 ? 21.970 -16.462 -28.455 1.00 83.56 105 THR A CA 1
ATOM 854 C C . THR A 1 105 ? 21.998 -16.760 -29.953 1.00 83.56 105 THR A C 1
ATOM 856 O O . THR A 1 105 ? 22.204 -17.912 -30.331 1.00 83.56 105 THR A O 1
ATOM 859 N N . TRP A 1 106 ? 21.835 -15.747 -30.809 1.00 80.44 106 TRP A N 1
ATOM 860 C CA . TRP A 1 106 ? 21.842 -15.922 -32.259 1.00 80.44 106 TRP A CA 1
ATOM 861 C C . TRP A 1 106 ? 23.164 -16.505 -32.785 1.00 80.44 106 T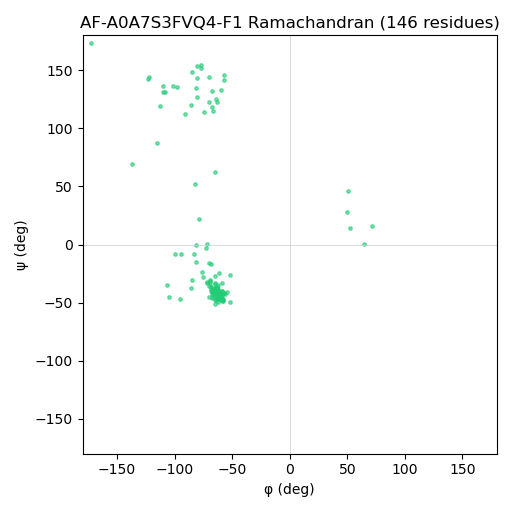RP A C 1
ATOM 863 O O . TRP A 1 106 ? 24.252 -16.006 -32.462 1.00 80.44 106 TRP A O 1
ATOM 873 N N . GLN A 1 107 ? 23.036 -17.517 -33.649 1.00 75.56 107 GLN A N 1
ATOM 874 C CA . GLN A 1 107 ? 24.113 -18.168 -34.396 1.00 75.56 107 GLN A CA 1
ATOM 875 C C . GLN A 1 107 ? 23.822 -18.098 -35.908 1.00 75.56 107 GLN A C 1
ATOM 877 O O . GLN A 1 107 ? 22.659 -18.219 -36.304 1.00 75.56 107 GLN A O 1
ATOM 882 N N . PRO A 1 108 ? 24.844 -17.906 -36.763 1.00 76.69 108 PRO A N 1
ATOM 883 C CA . PRO A 1 108 ? 24.658 -17.845 -38.209 1.00 76.69 108 PRO A CA 1
ATOM 884 C C . PRO A 1 108 ? 24.285 -19.224 -38.795 1.00 76.69 108 PRO A C 1
ATOM 886 O O . PRO A 1 108 ? 24.808 -20.241 -38.341 1.00 76.69 108 PRO A O 1
ATOM 889 N N . PRO A 1 109 ? 23.421 -19.289 -39.825 1.00 67.50 109 PRO A N 1
ATOM 890 C CA . PRO A 1 109 ? 22.908 -20.547 -40.379 1.00 67.50 109 PRO A CA 1
ATOM 891 C C . PRO A 1 109 ? 23.868 -21.308 -41.326 1.00 67.50 109 PRO A C 1
ATOM 893 O O . PRO A 1 109 ? 23.401 -22.122 -42.119 1.00 67.50 109 PRO A O 1
ATOM 896 N N . GLY A 1 110 ? 25.190 -21.100 -41.282 1.00 71.88 110 GLY A N 1
ATOM 897 C CA . GLY A 1 110 ? 26.106 -21.788 -42.205 1.00 71.88 110 GLY A CA 1
ATOM 898 C C . GLY A 1 110 ? 27.606 -21.602 -41.930 1.00 71.88 110 GLY A C 1
ATOM 899 O O . GLY A 1 110 ? 27.973 -20.821 -41.053 1.00 71.88 110 GLY A O 1
ATOM 900 N N . PRO A 1 111 ? 28.473 -22.327 -42.672 1.00 65.44 111 PRO A N 1
ATOM 901 C CA . PRO A 1 111 ? 29.933 -22.308 -42.514 1.00 65.44 111 PRO A CA 1
ATOM 902 C C . PRO A 1 111 ? 30.598 -20.998 -42.973 1.00 65.44 111 PRO A C 1
ATOM 904 O O . PRO A 1 111 ? 31.714 -20.719 -42.548 1.00 65.44 111 PRO A O 1
ATOM 907 N N . ASP A 1 112 ? 29.900 -20.157 -43.745 1.00 63.00 112 ASP A N 1
ATOM 908 C CA . ASP A 1 112 ? 30.345 -18.810 -44.138 1.00 63.00 112 ASP A CA 1
ATOM 909 C C . ASP A 1 112 ? 30.040 -17.781 -43.025 1.00 63.00 112 ASP A C 1
ATOM 911 O O . ASP A 1 112 ? 29.386 -16.755 -43.224 1.00 63.00 112 ASP A O 1
ATOM 915 N N . ALA A 1 113 ? 30.482 -18.096 -41.804 1.00 55.97 113 ALA A N 1
ATOM 916 C CA . ALA A 1 113 ? 30.196 -17.368 -40.563 1.00 55.97 113 ALA A CA 1
ATOM 917 C C . ALA A 1 113 ? 30.905 -16.000 -40.443 1.00 55.97 113 ALA A C 1
ATOM 919 O O . ALA A 1 113 ? 30.720 -15.290 -39.449 1.00 55.97 113 ALA A O 1
ATOM 920 N N . ASP A 1 114 ? 31.691 -15.610 -41.449 1.00 57.41 114 ASP A N 1
ATOM 921 C CA . ASP A 1 114 ? 32.528 -14.404 -41.437 1.00 57.41 114 ASP A CA 1
ATOM 922 C C . ASP A 1 114 ? 31.711 -13.105 -41.463 1.00 57.41 114 ASP A C 1
ATOM 924 O O . ASP A 1 114 ? 32.191 -12.031 -41.093 1.00 57.41 114 ASP A O 1
ATOM 928 N N . GLN A 1 115 ? 30.437 -13.193 -41.841 1.00 60.91 115 GLN A N 1
ATOM 929 C CA . GLN A 1 115 ? 29.499 -12.083 -41.794 1.00 60.91 115 GLN A CA 1
ATOM 930 C C . GLN A 1 115 ? 28.404 -12.412 -40.775 1.00 60.91 115 GLN A C 1
ATOM 932 O O . GLN A 1 115 ? 27.364 -12.955 -41.130 1.00 60.91 115 GLN A O 1
ATOM 937 N N . GLN A 1 116 ? 28.626 -12.085 -39.493 1.00 66.00 116 GLN A N 1
ATOM 938 C CA . GLN A 1 116 ? 27.620 -12.158 -38.414 1.00 66.00 116 GLN A CA 1
ATOM 939 C C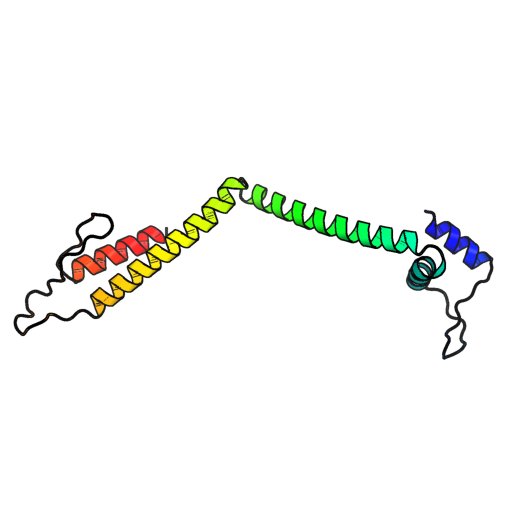 . GLN A 1 116 ? 26.464 -11.156 -38.645 1.00 66.00 116 GLN A C 1
ATOM 941 O O . GLN A 1 116 ? 26.268 -10.195 -37.890 1.00 66.00 116 GLN A O 1
ATOM 946 N N . LEU A 1 117 ? 25.735 -11.340 -39.743 1.00 72.75 117 LEU A N 1
ATOM 947 C CA . LEU A 1 117 ? 24.629 -10.513 -40.190 1.00 72.75 117 LEU A CA 1
ATOM 948 C C . LEU A 1 117 ? 23.337 -11.074 -39.613 1.00 72.75 117 LEU A C 1
ATOM 950 O O . LEU A 1 117 ? 22.882 -12.157 -39.972 1.00 72.75 117 LEU A O 1
ATOM 954 N N . MET A 1 118 ? 22.740 -10.306 -38.715 1.00 73.75 118 MET A N 1
ATOM 955 C CA . MET A 1 118 ? 21.424 -10.596 -38.175 1.00 73.75 118 MET A CA 1
ATOM 956 C C . MET A 1 118 ? 20.332 -10.211 -39.184 1.00 73.75 118 MET A C 1
ATOM 958 O O . MET A 1 118 ? 20.515 -9.253 -39.946 1.00 73.75 118 MET A O 1
ATOM 962 N N . PRO A 1 119 ? 19.161 -10.878 -39.157 1.00 78.56 119 PRO A N 1
ATOM 963 C CA . PRO A 1 119 ? 18.049 -10.528 -40.033 1.00 78.56 119 PRO A CA 1
ATOM 964 C C . PRO A 1 119 ? 17.634 -9.056 -39.851 1.00 78.56 119 PRO A C 1
ATOM 966 O O . PRO A 1 119 ? 17.738 -8.511 -38.737 1.00 78.56 119 PRO A O 1
ATOM 969 N N . PRO A 1 120 ? 17.186 -8.385 -40.928 1.00 78.62 120 PRO A N 1
ATOM 970 C CA . PRO A 1 120 ? 16.712 -7.011 -40.859 1.00 78.62 120 PRO A CA 1
ATOM 971 C C . PRO A 1 120 ? 15.410 -6.961 -40.056 1.00 78.62 120 PRO A C 1
ATOM 973 O O . PRO A 1 120 ? 14.403 -7.547 -40.441 1.00 78.62 120 PRO A O 1
ATOM 976 N N . ILE A 1 121 ? 15.437 -6.243 -38.937 1.00 79.62 121 ILE A N 1
ATOM 977 C CA . ILE A 1 121 ? 14.280 -6.021 -38.065 1.00 79.62 121 ILE A CA 1
ATOM 978 C C . ILE A 1 121 ? 14.067 -4.510 -37.953 1.00 79.62 121 ILE A C 1
ATOM 980 O O . ILE A 1 121 ? 15.032 -3.736 -37.941 1.00 79.62 121 ILE A O 1
ATOM 984 N N . LYS A 1 122 ? 12.802 -4.092 -37.887 1.00 75.31 122 LYS A N 1
ATOM 985 C CA . LYS A 1 122 ? 12.411 -2.721 -37.553 1.00 75.31 122 LYS A CA 1
ATOM 986 C C . LYS A 1 122 ? 11.760 -2.726 -36.174 1.00 75.31 122 LYS A C 1
ATOM 988 O O . LYS A 1 122 ? 10.868 -3.533 -35.941 1.00 75.31 122 LYS A O 1
ATOM 993 N N . VAL A 1 123 ? 12.197 -1.826 -35.302 1.00 70.81 123 VAL A N 1
ATOM 994 C CA . VAL A 1 123 ? 11.543 -1.530 -34.018 1.00 70.81 123 VAL A CA 1
ATOM 995 C C . VAL A 1 123 ? 11.007 -0.109 -34.148 1.00 70.81 123 VAL A C 1
ATOM 997 O O . VAL A 1 123 ? 11.780 0.789 -34.475 1.00 70.81 123 VAL A O 1
ATOM 1000 N N . ASP A 1 124 ? 9.691 0.079 -34.039 1.00 69.62 124 ASP A N 1
ATOM 1001 C CA . ASP A 1 124 ? 9.019 1.382 -34.197 1.00 69.62 124 ASP A CA 1
ATOM 1002 C C . ASP A 1 124 ? 9.401 2.152 -35.470 1.00 69.62 124 ASP A C 1
ATOM 1004 O O . ASP A 1 124 ? 9.701 3.343 -35.456 1.00 69.62 124 ASP A O 1
ATOM 1008 N N . ASN A 1 125 ? 9.420 1.453 -36.609 1.00 75.12 125 ASN A N 1
ATOM 1009 C CA . ASN A 1 125 ? 9.851 1.969 -37.918 1.00 75.12 125 ASN A CA 1
ATOM 1010 C C . ASN A 1 125 ? 11.334 2.364 -38.022 1.00 75.12 125 ASN A C 1
ATOM 1012 O O . ASN A 1 125 ? 11.785 2.727 -39.111 1.00 75.12 125 ASN A O 1
ATOM 1016 N N . VAL A 1 126 ? 12.122 2.217 -36.956 1.00 74.12 126 VAL A N 1
ATOM 1017 C CA . VAL A 1 126 ? 13.567 2.437 -36.981 1.00 74.12 126 VAL A CA 1
ATOM 1018 C C . VAL A 1 126 ? 14.264 1.150 -37.439 1.00 74.12 126 VAL A C 1
ATOM 1020 O O . VAL A 1 126 ? 14.134 0.110 -36.784 1.00 74.12 126 VAL A O 1
ATOM 1023 N N . PRO A 1 127 ? 15.017 1.169 -38.556 1.00 76.88 127 PRO A N 1
ATOM 1024 C CA . PRO A 1 127 ? 15.780 0.006 -38.985 1.00 76.88 127 PRO A CA 1
ATOM 1025 C C . PRO A 1 127 ? 16.915 -0.277 -37.995 1.00 76.88 127 PRO A C 1
ATOM 1027 O O . PRO A 1 127 ? 17.670 0.621 -37.603 1.00 76.88 127 PRO A O 1
ATOM 1030 N N . MET A 1 128 ? 17.044 -1.539 -37.588 1.00 80.50 128 MET A N 1
ATOM 1031 C CA . MET A 1 128 ? 18.115 -1.965 -36.691 1.00 80.50 128 MET A CA 1
ATOM 1032 C C . MET A 1 128 ? 19.403 -2.288 -37.463 1.00 80.50 128 MET A C 1
ATOM 1034 O O . MET A 1 128 ? 19.337 -2.777 -38.593 1.00 80.50 128 MET A O 1
ATOM 1038 N N . PRO A 1 129 ? 20.589 -2.062 -36.863 1.00 82.94 129 PRO A N 1
ATOM 1039 C CA . PRO A 1 129 ? 21.864 -2.412 -37.483 1.00 82.94 129 PRO A CA 1
ATOM 1040 C C . PRO A 1 129 ? 21.928 -3.902 -37.840 1.00 82.94 129 PRO A C 1
ATOM 1042 O O . PRO A 1 129 ? 21.451 -4.748 -37.080 1.00 82.94 129 PRO A O 1
ATOM 1045 N N . LEU A 1 130 ? 22.533 -4.231 -38.983 1.00 79.88 130 LEU A N 1
ATOM 1046 C CA . LEU A 1 130 ? 22.663 -5.616 -39.459 1.00 79.88 130 LEU A CA 1
ATOM 1047 C C . LEU A 1 130 ? 23.737 -6.405 -38.697 1.00 79.88 130 LEU A C 1
ATOM 1049 O O . LEU A 1 130 ? 23.623 -7.616 -38.554 1.00 79.88 130 LEU A O 1
ATOM 1053 N N . LYS A 1 131 ? 24.765 -5.727 -38.173 1.00 82.69 131 LYS A N 1
ATOM 1054 C CA . LYS A 1 131 ? 25.821 -6.355 -37.368 1.00 82.69 131 LYS A CA 1
ATOM 1055 C C . LYS A 1 131 ? 25.365 -6.550 -35.921 1.00 82.69 131 LYS A C 1
ATOM 1057 O O . LYS A 1 131 ? 24.861 -5.608 -35.304 1.00 82.69 131 LYS A O 1
ATOM 1062 N N . LYS A 1 132 ? 25.628 -7.738 -35.367 1.00 80.00 132 LYS A N 1
ATOM 1063 C CA . LYS A 1 132 ? 25.320 -8.112 -33.974 1.00 80.00 132 LYS A CA 1
ATOM 1064 C C . LYS A 1 132 ? 25.857 -7.103 -32.951 1.00 80.00 132 LYS A C 1
ATOM 1066 O O . LYS A 1 132 ? 25.100 -6.616 -32.114 1.00 80.00 132 LYS A O 1
ATOM 1071 N N . GLU A 1 133 ? 27.132 -6.730 -33.054 1.00 80.56 133 GLU A N 1
ATOM 1072 C CA . GLU A 1 133 ? 27.783 -5.799 -32.115 1.00 80.56 133 GLU A CA 1
ATOM 1073 C C . GLU A 1 133 ? 27.140 -4.406 -32.122 1.00 80.56 133 GLU A C 1
ATOM 1075 O O . GLU A 1 133 ? 26.825 -3.846 -31.072 1.00 80.56 133 GLU A O 1
ATOM 1080 N N . SER A 1 134 ? 26.879 -3.858 -33.313 1.00 82.62 134 SER A N 1
ATOM 1081 C CA . SER A 1 134 ? 26.242 -2.546 -33.465 1.00 82.62 134 SER A CA 1
ATOM 1082 C C . SER A 1 134 ? 24.806 -2.539 -32.933 1.00 82.62 134 SER A C 1
ATOM 1084 O O . SER A 1 134 ? 24.351 -1.531 -32.395 1.00 82.62 134 SER A O 1
ATOM 1086 N N . ARG A 1 135 ? 24.093 -3.665 -33.063 1.00 82.50 135 ARG A N 1
ATOM 1087 C CA . ARG A 1 135 ? 22.733 -3.836 -32.542 1.00 82.50 135 ARG A CA 1
ATOM 1088 C C . ARG A 1 135 ? 22.724 -3.899 -31.010 1.00 82.50 135 ARG A C 1
ATOM 1090 O O . ARG A 1 135 ? 21.940 -3.187 -30.389 1.00 82.50 135 ARG A O 1
ATOM 1097 N N . LEU A 1 136 ? 23.638 -4.664 -30.408 1.00 79.81 136 LEU A N 1
ATOM 1098 C CA . LEU A 1 136 ? 23.806 -4.747 -28.950 1.00 79.81 136 LEU A CA 1
ATOM 1099 C C . LEU A 1 136 ? 24.148 -3.394 -28.325 1.00 79.81 136 LEU A C 1
ATOM 1101 O O . LEU A 1 136 ? 23.536 -3.011 -27.330 1.00 79.81 136 LEU A O 1
ATOM 1105 N N . ARG A 1 137 ? 25.078 -2.650 -28.931 1.00 84.44 137 ARG A N 1
ATOM 1106 C CA . ARG A 1 137 ? 25.452 -1.313 -28.459 1.00 84.44 137 ARG A CA 1
ATOM 1107 C C . ARG A 1 137 ? 24.250 -0.366 -28.432 1.00 84.44 137 ARG A C 1
ATOM 1109 O O . ARG A 1 137 ? 24.012 0.280 -27.419 1.00 84.44 137 ARG A O 1
ATOM 1116 N N . LYS A 1 138 ? 23.445 -0.353 -29.499 1.00 82.31 138 LYS A N 1
ATOM 1117 C CA . LYS A 1 138 ? 22.238 0.484 -29.578 1.00 82.31 138 LYS A CA 1
ATOM 1118 C C . LYS A 1 138 ? 21.204 0.121 -28.501 1.00 82.31 138 LYS A C 1
ATOM 1120 O O . LYS A 1 138 ? 20.585 1.009 -27.926 1.00 82.31 138 LYS A O 1
ATOM 1125 N N . PHE A 1 139 ? 21.043 -1.168 -28.186 1.00 79.62 139 PHE A N 1
ATOM 1126 C CA . PHE A 1 139 ? 20.164 -1.601 -27.093 1.00 79.62 139 PHE A CA 1
ATOM 1127 C C . PHE A 1 139 ? 20.688 -1.208 -25.706 1.00 79.62 139 PHE A C 1
ATOM 1129 O O . PHE A 1 139 ? 19.900 -0.845 -24.835 1.00 79.62 139 PHE A O 1
ATOM 1136 N N . GLN A 1 140 ? 22.005 -1.246 -25.494 1.00 80.50 140 GLN A N 1
ATOM 1137 C CA . GLN A 1 140 ? 22.618 -0.791 -24.243 1.00 80.50 140 GLN A CA 1
ATOM 1138 C C . GLN A 1 140 ? 22.483 0.724 -24.059 1.00 80.50 140 GLN A C 1
ATOM 1140 O O . GLN A 1 140 ? 22.133 1.166 -22.968 1.00 80.50 140 GLN A O 1
ATOM 1145 N N . GLU A 1 141 ? 22.696 1.502 -25.123 1.00 83.19 141 GLU A N 1
ATOM 1146 C CA . GLU A 1 141 ? 22.488 2.955 -25.133 1.00 83.19 141 GLU A CA 1
ATOM 1147 C C . GLU A 1 141 ? 21.030 3.303 -24.788 1.00 83.19 141 GLU A C 1
ATOM 1149 O O . GLU A 1 141 ? 20.776 4.161 -23.944 1.00 83.19 141 GLU A O 1
ATOM 1154 N N . PHE A 1 142 ? 20.063 2.573 -25.356 1.00 76.00 142 PHE A N 1
ATOM 1155 C CA . PHE A 1 142 ? 18.649 2.760 -25.029 1.00 76.00 142 PHE A CA 1
ATOM 1156 C C . PHE A 1 142 ? 18.341 2.420 -23.563 1.00 76.00 142 PHE A C 1
ATOM 1158 O O . PHE A 1 142 ? 17.683 3.192 -22.870 1.00 76.00 142 PHE A O 1
ATOM 1165 N N . LYS A 1 143 ? 18.883 1.307 -23.048 1.00 74.06 143 LYS A N 1
ATOM 1166 C CA . LYS A 1 143 ? 18.727 0.919 -21.637 1.00 74.06 143 LYS A CA 1
ATOM 1167 C C . LYS A 1 143 ? 19.271 1.986 -20.681 1.00 74.06 143 LYS A C 1
ATOM 1169 O O . LYS A 1 143 ? 18.648 2.239 -19.656 1.00 74.06 143 LYS A O 1
ATOM 1174 N N . GLN A 1 144 ? 20.402 2.609 -21.013 1.00 79.25 144 GLN A N 1
ATOM 1175 C CA . GLN A 1 144 ? 20.987 3.693 -20.217 1.00 79.25 144 GLN A CA 1
ATOM 1176 C C . GLN A 1 144 ? 20.132 4.965 -20.262 1.00 79.25 144 GLN A C 1
ATOM 1178 O O . GLN A 1 144 ? 19.928 5.589 -19.224 1.00 79.25 144 GLN A O 1
ATOM 1183 N N . SER A 1 145 ? 19.580 5.314 -21.428 1.00 74.50 145 SER A N 1
ATOM 1184 C CA . SER A 1 145 ? 18.692 6.473 -21.576 1.00 74.50 145 SER A CA 1
ATOM 1185 C C . SER A 1 145 ? 17.379 6.340 -20.799 1.00 74.50 145 SER A C 1
ATO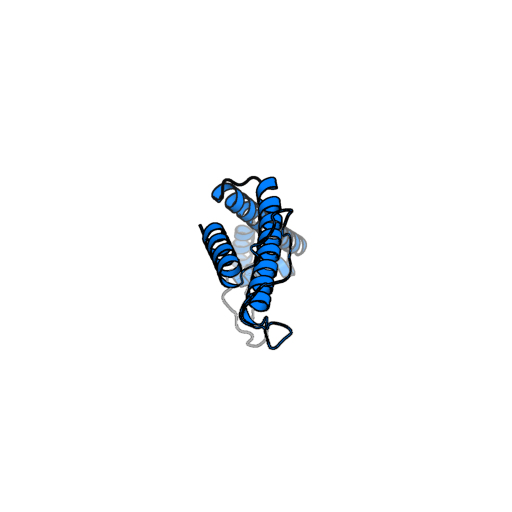M 1187 O O . SER A 1 145 ? 16.805 7.357 -20.436 1.00 74.50 145 SER A O 1
ATOM 1189 N N . CYS A 1 146 ? 16.891 5.120 -20.555 1.00 62.97 146 CYS A N 1
ATOM 1190 C CA . CYS A 1 146 ? 15.681 4.882 -19.759 1.00 62.97 146 CYS A CA 1
ATOM 1191 C C . CYS A 1 146 ? 15.927 4.857 -18.239 1.00 62.97 146 CYS A C 1
ATOM 1193 O O . CYS A 1 146 ? 14.968 4.755 -17.479 1.00 62.97 146 CYS A O 1
ATOM 1195 N N . GLN A 1 147 ? 17.188 4.878 -17.788 1.00 63.47 147 GLN A N 1
ATOM 1196 C CA . GLN A 1 147 ? 17.555 4.859 -16.365 1.00 63.47 147 GLN A CA 1
ATOM 1197 C C . GLN A 1 147 ? 17.907 6.244 -15.795 1.00 63.47 147 GLN A C 1
ATOM 1199 O O . GLN A 1 147 ? 18.102 6.349 -14.583 1.00 63.47 147 GLN A O 1
ATOM 1204 N N . GLN A 1 148 ? 18.015 7.269 -16.647 1.00 52.00 148 GLN A N 1
ATOM 1205 C CA . GLN A 1 148 ? 18.167 8.679 -16.261 1.00 52.00 148 GLN A CA 1
ATOM 1206 C C . GLN A 1 148 ? 16.806 9.356 -16.134 1.00 52.00 148 GLN A C 1
ATOM 1208 O O . GLN A 1 148 ? 16.682 10.201 -15.221 1.00 52.00 148 GLN A O 1
#

Mean predicted aligned error: 16.0 Å

Radius of gyration: 35.81 Å; Cα contacts (8 Å, |Δi|>4): 64; chains: 1; bounding box: 61×40×90 Å

Organism: NCBI:txid1082188

Secondary structure (DSSP, 8-state):
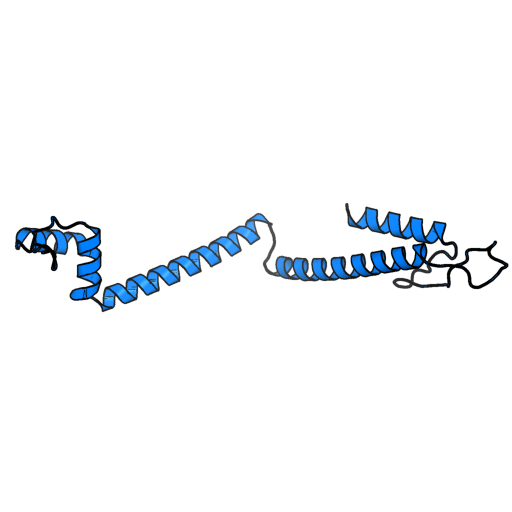-HHHHHHHHHHHTT--EE-TTT--EEPPPHHHHHHHIIIII-HHHHHHHHHHHHHHHHHHHHHHHHHHHHHTT--HHHHHHHHHHHHHHHHHHHHHHHHHHHHHH---SSS-TTS-BPPP-EETTEEPPSBHHHHHHHHHHHHHHT--

pLDDT: mean 76.76, std 9.34, range [52.0, 96.44]

Sequence (148 aa):
MIFLGEMQEKNKSGAKFINSVTKQIIQPSFLMHVKYFFLNQERSLGVVIIICFVMCLMLIGFLGYHLGLVRMNQTTNESFKHDECFELLKREMKIIEQLILECQTWQPPGPDADQQLMPPIKVDNVPMPLKKESRLRKFQEFKQSCQQ